Protein AF-A0A094AKH0-F1 (afdb_monomer_lite)

pLDDT: mean 90.46, std 6.29, range [56.5, 97.19]

Secondary structure (DSSP, 8-state):
-PPPPPHHHHHH-TT--SS--GGGGGGHHHHHHHHHT-S-HHHHHHHHHHHHHHHHHHHHHHTS-TT--

Foldseek 3Di:
DDDDDDPVRCVVCVQDDPPDDPVCVRVVLVVVCVVVVPPDSVVSVVVVVVVVVVVVVVVVVVPDDPPDD

Radius of gyration: 20.1 Å; chains: 1; bounding box: 40×32×55 Å

Sequence (69 aa):
MVRKLKHHEQKLLRKVDFTTYASDNNHRDAAVLRRYAIQNPSDYQKYNRICGSLRQLAHKLAALPPDDP

Structure (mmCIF, N/CA/C/O backbone):
data_AF-A0A094AKH0-F1
#
_entry.id   AF-A0A094AKH0-F1
#
loop_
_atom_site.group_PDB
_atom_site.id
_atom_site.type_symbol
_atom_site.label_atom_id
_atom_site.label_alt_id
_atom_site.label_comp_id
_atom_site.label_asym_id
_atom_site.label_entity_id
_atom_site.label_seq_id
_atom_site.pdbx_PDB_ins_code
_atom_site.Cartn_x
_atom_site.Cartn_y
_atom_site.Cartn_z
_atom_site.occupancy
_atom_site.B_iso_or_equiv
_atom_site.auth_seq_id
_atom_site.auth_comp_id
_atom_site.auth_asym_id
_atom_site.auth_atom_id
_atom_site.pdbx_PDB_model_num
ATOM 1 N N . MET A 1 1 ? -9.934 -5.250 20.829 1.00 56.50 1 MET A N 1
ATOM 2 C CA . MET A 1 1 ? -11.231 -4.862 20.225 1.00 56.50 1 MET A CA 1
ATOM 3 C C . MET A 1 1 ? -11.863 -3.782 21.0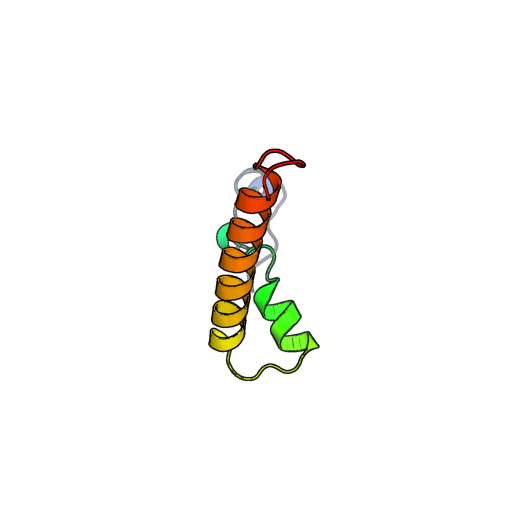90 1.00 56.50 1 MET A C 1
ATOM 5 O O . MET A 1 1 ? -11.910 -3.960 22.299 1.00 56.50 1 MET A O 1
ATOM 9 N N . VAL A 1 2 ? -12.270 -2.658 20.496 1.00 77.12 2 VAL A N 1
ATOM 10 C CA . VAL A 1 2 ? -12.793 -1.476 21.213 1.00 77.12 2 VAL A CA 1
ATOM 11 C C . VAL A 1 2 ? -14.324 -1.522 21.254 1.00 77.12 2 VAL A C 1
ATOM 13 O O . VAL A 1 2 ? -14.949 -2.086 20.355 1.00 77.12 2 VAL A O 1
ATOM 16 N N . ARG A 1 3 ? -14.941 -0.940 22.293 1.00 89.44 3 ARG A N 1
ATOM 17 C CA . ARG A 1 3 ? -16.405 -0.814 22.383 1.00 89.44 3 ARG A CA 1
ATOM 18 C C . ARG A 1 3 ? -16.977 -0.044 21.187 1.00 89.44 3 ARG A C 1
ATOM 20 O O . ARG A 1 3 ? -16.334 0.862 20.661 1.00 89.44 3 ARG A O 1
ATOM 27 N N . LYS A 1 4 ? -18.226 -0.335 20.817 1.00 89.06 4 LYS A N 1
ATOM 28 C CA . LYS A 1 4 ? -18.953 0.444 19.804 1.00 89.06 4 LYS A CA 1
ATOM 29 C C . LYS A 1 4 ? -19.192 1.876 20.311 1.00 89.06 4 LYS A C 1
ATOM 31 O O . LYS A 1 4 ? -19.690 2.065 21.422 1.00 89.06 4 LYS A O 1
ATOM 36 N N . LEU A 1 5 ? -18.827 2.869 19.500 1.00 89.19 5 LEU A N 1
ATOM 37 C CA . LEU A 1 5 ? -19.036 4.288 19.800 1.00 89.19 5 LEU A CA 1
ATOM 38 C C . LEU A 1 5 ? -20.516 4.668 19.641 1.00 89.19 5 LEU A C 1
ATOM 40 O O . LEU A 1 5 ? -21.199 4.198 18.729 1.00 89.19 5 LEU A O 1
ATOM 44 N N . LYS A 1 6 ? -21.013 5.539 20.524 1.00 93.06 6 LYS A N 1
ATOM 45 C CA . LYS A 1 6 ? -22.329 6.182 20.400 1.00 93.06 6 LYS A CA 1
ATOM 46 C C . LYS A 1 6 ? -22.293 7.235 19.285 1.00 93.06 6 LYS A C 1
ATOM 48 O O . LYS A 1 6 ? -21.229 7.716 18.909 1.00 93.06 6 LYS A O 1
ATOM 53 N N . HIS A 1 7 ? -23.462 7.660 18.802 1.00 92.50 7 HIS A N 1
ATOM 54 C CA . HIS A 1 7 ? -23.574 8.610 17.683 1.00 92.50 7 HIS A CA 1
ATOM 55 C C . HIS A 1 7 ? -22.760 9.907 17.879 1.00 92.50 7 HIS A C 1
ATOM 57 O O . HIS A 1 7 ? -22.047 10.341 16.976 1.00 92.50 7 HIS A O 1
ATOM 63 N N . HIS A 1 8 ? -22.812 10.512 19.071 1.00 95.19 8 HIS A N 1
ATOM 64 C CA . HIS A 1 8 ? -22.049 11.730 19.371 1.00 95.19 8 HIS A CA 1
ATOM 65 C C . HIS A 1 8 ? -20.534 11.478 19.427 1.00 95.19 8 HIS A C 1
ATOM 67 O O . HIS A 1 8 ? -19.757 12.299 18.949 1.00 95.19 8 HIS A O 1
ATOM 73 N N . GLU A 1 9 ? -20.114 10.321 19.938 1.00 91.19 9 GLU A N 1
ATOM 74 C CA . GLU A 1 9 ? -18.705 9.924 20.022 1.00 91.19 9 GLU A CA 1
ATOM 75 C C . GLU A 1 9 ? -18.131 9.664 18.625 1.00 91.19 9 GLU A C 1
ATOM 77 O O . GLU A 1 9 ? -17.046 10.134 18.302 1.00 91.19 9 GLU A O 1
ATOM 82 N N . GLN A 1 10 ? -18.897 9.002 17.753 1.00 90.56 10 GLN A N 1
ATOM 83 C CA . GLN A 1 10 ? -18.514 8.767 16.361 1.00 90.56 10 GLN A CA 1
ATOM 84 C C . GLN A 1 10 ? -18.435 10.074 15.557 1.00 90.56 10 GLN A C 1
ATOM 86 O O . GLN A 1 10 ? -17.602 10.203 14.661 1.00 90.56 10 GLN A O 1
ATOM 91 N N . LYS A 1 11 ? -19.268 11.073 15.888 1.00 92.69 11 LYS A N 1
ATOM 92 C CA . LYS A 1 11 ? -19.207 12.402 15.261 1.00 92.69 11 LYS A CA 1
ATOM 93 C C . LYS A 1 11 ? -17.921 13.155 15.623 1.00 92.69 11 LYS A C 1
ATOM 95 O O . LYS A 1 11 ? -17.413 13.879 14.771 1.00 92.69 11 LYS A O 1
ATOM 100 N N . LEU A 1 12 ? -17.403 12.970 16.838 1.00 93.31 12 LEU A N 1
ATOM 101 C CA . LEU A 1 12 ? -16.129 13.545 17.283 1.00 93.31 12 LEU A CA 1
ATOM 102 C C . LEU A 1 12 ? -14.928 12.753 16.742 1.00 93.31 12 LEU A C 1
ATOM 104 O O . LEU A 1 12 ? -13.960 13.336 16.264 1.00 93.31 12 LEU A O 1
ATOM 108 N N . LEU A 1 13 ? -15.013 11.423 16.749 1.00 90.56 13 LEU A N 1
ATOM 109 C CA . LEU A 1 13 ? -13.921 10.504 16.410 1.00 90.56 13 LEU A CA 1
ATOM 110 C C . LEU A 1 13 ? -14.017 9.968 14.971 1.00 90.56 13 LEU A C 1
ATOM 112 O O . LEU A 1 13 ? -13.778 8.794 14.715 1.00 90.56 13 LEU A O 1
ATOM 116 N N . ARG A 1 14 ? -14.353 10.828 14.003 1.00 87.88 14 ARG A N 1
ATOM 117 C CA . ARG A 1 14 ? -14.593 10.414 12.603 1.00 87.88 14 ARG A CA 1
ATOM 118 C C . ARG A 1 14 ? -13.377 9.822 11.892 1.00 87.88 14 ARG A C 1
ATOM 120 O O . ARG A 1 14 ? -13.544 8.995 11.007 1.00 87.88 14 ARG A O 1
ATOM 127 N N . LYS A 1 15 ? -12.176 10.296 12.229 1.00 87.44 15 LYS A N 1
ATOM 128 C CA . LYS A 1 15 ? -10.908 9.864 11.612 1.00 87.44 15 LYS A CA 1
ATOM 129 C C . LYS A 1 15 ? -10.167 8.815 12.443 1.00 87.44 15 LYS A C 1
ATOM 131 O O . LYS A 1 15 ? -9.045 8.463 12.100 1.00 87.44 15 LYS A O 1
ATOM 136 N N . VAL A 1 16 ? -10.746 8.384 13.562 1.00 86.06 16 VAL A N 1
ATOM 137 C CA . VAL A 1 16 ? -10.087 7.460 14.482 1.00 86.06 16 VAL A CA 1
ATOM 138 C C . VAL A 1 16 ? -10.531 6.048 14.141 1.00 86.06 16 VAL A C 1
ATOM 140 O O . VAL A 1 16 ? -11.650 5.643 14.449 1.00 86.06 16 VAL A O 1
ATOM 143 N N . ASP A 1 17 ? -9.627 5.311 13.514 1.00 84.88 17 ASP A N 1
ATOM 144 C CA . ASP A 1 17 ? -9.698 3.868 13.337 1.00 84.88 17 ASP A CA 1
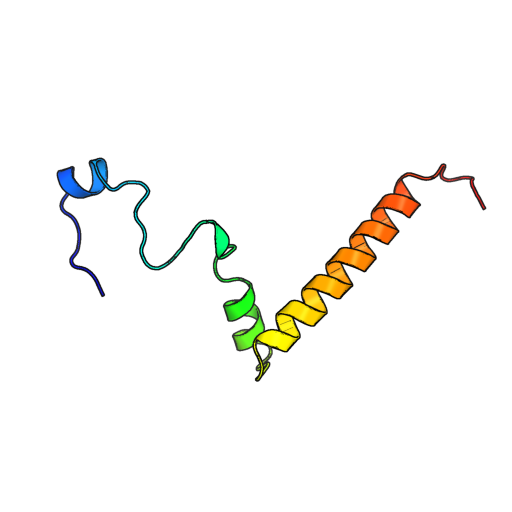ATOM 145 C C . ASP A 1 17 ? -8.384 3.278 13.861 1.00 84.88 17 ASP A C 1
ATOM 147 O O . ASP A 1 17 ? -7.303 3.733 13.498 1.00 84.88 17 ASP A O 1
ATOM 151 N N . PHE A 1 18 ? -8.481 2.302 14.764 1.00 85.06 18 PHE A N 1
ATOM 152 C CA . PHE A 1 18 ? -7.317 1.619 15.338 1.00 85.06 18 PHE A CA 1
ATOM 153 C C . PHE A 1 18 ? -6.845 0.438 14.489 1.00 85.06 18 PHE A C 1
ATOM 155 O O . PHE A 1 18 ? -5.795 -0.134 14.774 1.00 85.06 18 PHE A O 1
ATOM 162 N N . THR A 1 19 ? -7.655 0.027 13.514 1.00 85.81 19 THR A N 1
ATOM 163 C CA . THR A 1 19 ? -7.387 -1.128 12.659 1.00 85.81 19 THR A CA 1
ATOM 164 C C . THR A 1 19 ? -6.815 -0.731 11.314 1.00 85.81 19 THR A C 1
ATOM 166 O O . THR A 1 19 ? -5.934 -1.430 10.842 1.00 85.81 19 THR A O 1
ATOM 169 N N . THR A 1 20 ? -7.278 0.367 10.716 1.00 86.62 20 THR A N 1
ATOM 170 C CA . THR A 1 20 ? -6.840 0.793 9.383 1.00 86.62 20 THR A CA 1
ATOM 171 C C . THR A 1 20 ? -6.269 2.199 9.442 1.00 86.62 20 THR A C 1
ATOM 173 O O . THR A 1 20 ? -7.014 3.178 9.516 1.00 86.62 20 THR A O 1
ATOM 176 N N . TYR A 1 21 ? -4.944 2.316 9.364 1.00 88.38 21 TYR A N 1
ATOM 177 C CA . TYR A 1 21 ? -4.300 3.615 9.210 1.00 88.38 21 TYR A CA 1
ATOM 178 C C . TYR A 1 21 ? -4.159 3.986 7.731 1.00 88.38 21 TYR A C 1
ATOM 180 O O . TYR A 1 21 ? -4.086 3.132 6.846 1.00 88.38 21 TYR A O 1
ATOM 188 N N . ALA A 1 22 ? -4.079 5.288 7.444 1.00 84.69 22 ALA A N 1
ATOM 189 C CA . ALA A 1 22 ? -3.883 5.785 6.079 1.00 84.69 22 ALA A CA 1
ATOM 190 C C . ALA A 1 22 ? -2.564 5.288 5.450 1.00 84.69 22 ALA A C 1
ATOM 192 O O . ALA A 1 22 ? -2.475 5.141 4.233 1.00 84.69 22 ALA A O 1
ATOM 193 N N . SER A 1 23 ? -1.557 4.995 6.278 1.00 86.50 23 SER A N 1
ATOM 194 C CA . SER A 1 23 ? -0.280 4.404 5.869 1.00 86.50 23 SER A CA 1
ATOM 195 C C . SER A 1 23 ? -0.385 2.946 5.423 1.00 86.50 23 SER A C 1
ATOM 197 O O . SER A 1 23 ? 0.462 2.494 4.659 1.00 86.50 23 SER A O 1
ATOM 199 N N . ASP A 1 24 ? -1.410 2.212 5.862 1.00 82.88 24 ASP A N 1
ATOM 200 C CA . ASP A 1 24 ? -1.463 0.751 5.705 1.00 82.88 24 ASP A CA 1
ATOM 201 C C . ASP A 1 24 ? -1.923 0.31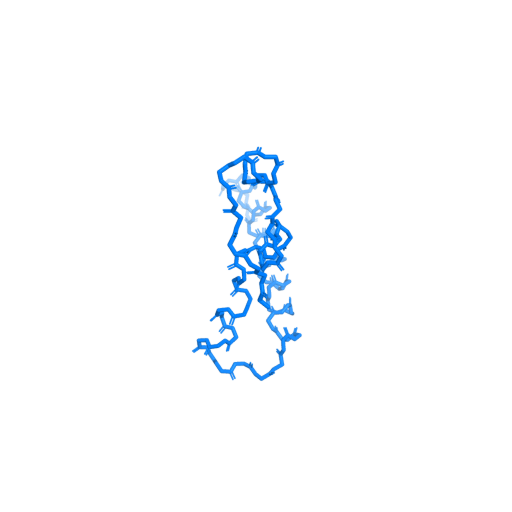5 4.311 1.00 82.88 24 ASP A C 1
ATOM 203 O O . ASP A 1 24 ? -2.034 -0.881 4.036 1.00 82.88 24 ASP A O 1
ATOM 207 N N . ASN A 1 25 ? -2.216 1.277 3.425 1.00 83.19 25 ASN A N 1
ATOM 208 C CA . ASN A 1 25 ? -2.659 1.056 2.047 1.00 83.19 25 ASN A CA 1
ATOM 209 C C . ASN A 1 25 ? -3.728 -0.049 1.951 1.00 83.19 25 ASN A C 1
ATOM 211 O O . ASN A 1 25 ? -3.643 -0.979 1.142 1.00 83.19 25 ASN A O 1
ATOM 215 N N . ASN A 1 26 ? -4.716 0.029 2.846 1.00 85.75 26 ASN A N 1
ATOM 216 C CA . ASN A 1 26 ? -5.827 -0.913 2.942 1.00 85.75 26 ASN A CA 1
ATOM 217 C C . ASN A 1 26 ? -5.402 -2.378 3.185 1.00 85.75 26 ASN A C 1
ATOM 219 O O . ASN A 1 26 ? -6.047 -3.304 2.689 1.00 85.75 26 ASN A O 1
ATOM 223 N N . HIS A 1 27 ? -4.302 -2.595 3.914 1.00 89.12 27 HIS A N 1
ATOM 224 C CA . HIS A 1 27 ? -3.742 -3.913 4.239 1.00 89.12 27 HIS A CA 1
ATOM 225 C C . HIS A 1 27 ? -3.442 -4.782 3.011 1.00 89.12 27 HIS A C 1
ATOM 227 O O . HIS A 1 27 ? -3.506 -6.016 3.071 1.00 89.12 27 HIS A O 1
ATOM 233 N N . ARG A 1 28 ? -3.120 -4.151 1.874 1.00 89.94 28 ARG A N 1
ATOM 234 C CA . ARG A 1 28 ? -2.860 -4.851 0.611 1.00 89.94 28 ARG A CA 1
ATOM 235 C C . ARG A 1 28 ? -1.751 -5.891 0.759 1.00 89.94 28 ARG A C 1
ATOM 237 O O . ARG A 1 28 ? -1.895 -7.007 0.268 1.00 89.94 28 ARG A O 1
ATOM 244 N N . ASP A 1 29 ? -0.701 -5.542 1.488 1.00 90.06 29 ASP A N 1
ATOM 245 C CA . ASP A 1 29 ? 0.456 -6.392 1.750 1.00 90.06 29 ASP A CA 1
ATOM 246 C C . ASP A 1 29 ? 0.024 -7.692 2.444 1.00 90.06 29 ASP A C 1
ATOM 248 O O . ASP A 1 29 ? 0.268 -8.785 1.936 1.00 90.06 29 ASP A O 1
ATOM 252 N N . ALA A 1 30 ? -0.736 -7.585 3.538 1.00 91.44 30 ALA A N 1
ATOM 253 C CA . ALA A 1 30 ? -1.271 -8.735 4.266 1.00 91.44 30 ALA A CA 1
ATOM 254 C C . ALA A 1 30 ? -2.220 -9.592 3.407 1.00 91.44 30 ALA A C 1
ATOM 256 O O . ALA A 1 30 ? -2.185 -10.823 3.476 1.00 91.44 30 ALA A O 1
ATOM 257 N N . ALA A 1 31 ? -3.045 -8.965 2.561 1.00 93.12 31 ALA A N 1
ATOM 258 C CA . ALA A 1 31 ? -3.941 -9.681 1.655 1.00 93.12 31 ALA A CA 1
ATOM 259 C C . ALA A 1 31 ? -3.175 -10.508 0.606 1.00 93.12 31 ALA A C 1
ATOM 261 O O . ALA A 1 31 ? -3.567 -11.638 0.307 1.00 93.12 31 ALA A O 1
ATOM 262 N N . VAL A 1 32 ? -2.080 -9.966 0.063 1.00 93.50 32 VAL A N 1
ATOM 263 C CA . VAL A 1 32 ? -1.225 -10.649 -0.920 1.00 93.50 32 VAL A CA 1
ATOM 264 C C . VAL A 1 32 ? -0.420 -11.766 -0.260 1.00 93.50 32 VAL A C 1
ATOM 266 O O . VAL A 1 32 ? -0.417 -12.881 -0.779 1.00 93.50 32 VAL A O 1
ATOM 269 N N . LEU A 1 33 ? 0.187 -11.506 0.904 1.00 93.81 33 LEU A N 1
ATOM 270 C CA . LEU A 1 33 ? 0.909 -12.520 1.680 1.00 93.81 33 LEU A CA 1
ATOM 271 C C . LEU A 1 33 ? 0.011 -13.732 1.970 1.00 93.81 33 LEU A C 1
ATOM 273 O O . LEU A 1 33 ? 0.405 -14.865 1.701 1.00 93.81 33 LEU A O 1
ATOM 277 N N . ARG A 1 34 ? -1.232 -13.494 2.423 1.00 94.06 34 ARG A N 1
ATOM 278 C CA . ARG A 1 34 ? -2.209 -14.562 2.694 1.00 94.06 34 ARG A CA 1
ATOM 279 C C . ARG A 1 34 ? -2.636 -15.305 1.429 1.00 94.06 34 ARG A C 1
ATOM 281 O O . ARG A 1 34 ? -2.821 -16.515 1.476 1.00 94.06 34 ARG A O 1
ATOM 288 N N . ARG A 1 35 ? -2.821 -14.596 0.311 1.00 95.56 35 ARG A N 1
ATOM 289 C CA . ARG A 1 35 ? -3.262 -15.195 -0.960 1.00 95.56 35 ARG A CA 1
ATOM 290 C C . ARG A 1 35 ? -2.219 -16.140 -1.550 1.00 95.56 35 ARG A C 1
ATOM 292 O O . ARG A 1 35 ? -2.598 -17.176 -2.080 1.00 95.56 35 ARG A O 1
ATOM 299 N N . TYR A 1 36 ? -0.943 -15.776 -1.466 1.00 94.81 36 TYR A N 1
ATOM 300 C CA . TYR A 1 36 ? 0.151 -16.530 -2.084 1.00 94.81 36 TYR A CA 1
ATOM 301 C C . TYR A 1 36 ? 1.003 -17.312 -1.079 1.00 94.81 36 TYR A C 1
ATOM 303 O O . TYR A 1 36 ? 2.063 -17.806 -1.447 1.00 94.81 36 TYR A O 1
ATOM 311 N N . ALA A 1 37 ? 0.552 -17.420 0.176 1.00 93.19 37 ALA A N 1
ATOM 312 C CA . ALA A 1 37 ? 1.249 -18.125 1.254 1.00 93.19 37 ALA A CA 1
ATOM 313 C C . ALA A 1 37 ? 2.733 -17.725 1.395 1.00 93.19 37 ALA A C 1
ATOM 315 O O . ALA A 1 37 ? 3.602 -18.555 1.664 1.00 93.19 37 ALA A O 1
ATOM 316 N N . ILE A 1 38 ? 3.030 -16.436 1.210 1.00 92.12 38 ILE A N 1
ATOM 317 C CA . ILE A 1 38 ? 4.385 -15.907 1.376 1.00 92.12 38 ILE A CA 1
ATOM 318 C C . ILE A 1 38 ? 4.687 -15.881 2.875 1.00 92.12 38 ILE A C 1
ATOM 320 O O . ILE A 1 38 ? 3.973 -15.242 3.647 1.00 92.12 38 ILE A O 1
ATOM 324 N N . GLN A 1 39 ? 5.746 -16.577 3.281 1.00 91.31 39 GLN A N 1
ATOM 325 C CA . GLN A 1 39 ? 6.066 -16.779 4.696 1.00 91.31 39 GLN A CA 1
ATOM 326 C C . GLN A 1 39 ? 6.674 -15.535 5.349 1.00 91.31 39 GLN A C 1
ATOM 328 O O . GLN A 1 39 ? 6.343 -15.211 6.487 1.00 91.31 39 GLN A O 1
ATOM 333 N N . ASN A 1 40 ? 7.535 -14.816 4.623 1.00 92.06 40 ASN A N 1
ATOM 334 C CA . ASN A 1 40 ? 8.225 -13.645 5.152 1.00 92.06 40 ASN A CA 1
ATOM 335 C C . ASN A 1 40 ? 7.566 -12.350 4.653 1.00 92.06 40 ASN A C 1
ATOM 337 O O . ASN A 1 40 ? 7.572 -12.084 3.447 1.00 92.06 40 ASN A O 1
ATOM 341 N N . PRO A 1 41 ? 7.085 -11.470 5.550 1.00 88.69 41 PRO A N 1
ATOM 342 C CA . PRO A 1 41 ? 6.538 -10.168 5.161 1.00 88.69 41 PRO A CA 1
ATOM 343 C C . PRO A 1 41 ? 7.538 -9.270 4.417 1.00 88.69 41 PRO A C 1
ATOM 345 O O . PRO A 1 41 ? 7.149 -8.455 3.580 1.00 88.69 41 PRO A O 1
ATOM 348 N N . SER A 1 42 ? 8.836 -9.432 4.691 1.00 91.75 42 SER A N 1
ATOM 349 C CA . SER A 1 42 ? 9.904 -8.657 4.050 1.00 91.75 42 SER A CA 1
ATOM 350 C C . SER A 1 42 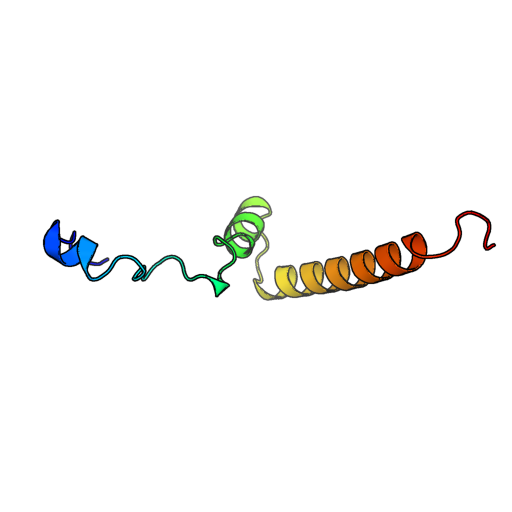? 10.033 -8.940 2.552 1.00 91.75 42 SER A C 1
ATOM 352 O O . SER A 1 42 ? 10.439 -8.056 1.798 1.00 91.75 42 SER A O 1
ATOM 354 N N . ASP A 1 43 ? 9.654 -10.133 2.092 1.00 92.88 43 ASP A N 1
ATOM 355 C CA . ASP A 1 43 ? 9.774 -10.506 0.683 1.00 92.88 43 ASP A CA 1
ATOM 356 C C . ASP A 1 43 ? 8.776 -9.737 -0.182 1.00 92.88 43 ASP A C 1
ATOM 358 O O . ASP A 1 43 ? 9.144 -9.221 -1.238 1.00 92.88 43 ASP A O 1
ATOM 362 N N . TYR A 1 44 ? 7.555 -9.519 0.316 1.00 93.31 44 TYR A N 1
ATOM 363 C CA . TYR A 1 44 ? 6.590 -8.658 -0.362 1.00 93.31 44 TYR A CA 1
ATOM 364 C C . TYR A 1 44 ? 7.129 -7.229 -0.553 1.00 93.31 44 TYR A C 1
ATOM 366 O O . TYR A 1 44 ? 7.022 -6.669 -1.645 1.00 93.31 44 TYR A O 1
ATOM 374 N N . GLN A 1 45 ? 7.767 -6.647 0.469 1.00 92.31 45 GLN A N 1
ATOM 375 C CA . GLN A 1 45 ? 8.345 -5.301 0.364 1.00 92.31 45 GLN A CA 1
ATOM 376 C C . GLN A 1 45 ? 9.481 -5.238 -0.667 1.00 92.31 45 GLN A C 1
ATOM 378 O O . GLN A 1 45 ? 9.554 -4.277 -1.439 1.00 92.31 45 GLN A O 1
ATOM 383 N N . LYS A 1 46 ? 10.337 -6.270 -0.730 1.00 94.88 46 LYS A N 1
ATOM 384 C CA . LYS A 1 46 ? 11.391 -6.378 -1.755 1.00 94.88 46 LYS A CA 1
ATOM 385 C C . LYS A 1 46 ? 10.786 -6.415 -3.157 1.00 94.88 46 LYS A C 1
ATOM 387 O O . LYS A 1 46 ? 11.202 -5.637 -4.015 1.00 94.88 46 LYS A O 1
ATOM 392 N N . TYR A 1 47 ? 9.773 -7.254 -3.380 1.00 94.81 47 TYR A N 1
ATOM 393 C CA . TYR A 1 47 ? 9.094 -7.344 -4.675 1.00 94.81 47 TYR A CA 1
ATOM 394 C C . TYR A 1 47 ? 8.408 -6.033 -5.061 1.00 94.81 47 TYR A C 1
ATOM 396 O O . TYR A 1 47 ? 8.530 -5.583 -6.201 1.00 94.81 47 TYR A O 1
ATOM 404 N N . ASN A 1 48 ? 7.748 -5.374 -4.109 1.00 94.06 48 ASN A N 1
ATOM 405 C CA . ASN A 1 48 ? 7.097 -4.094 -4.355 1.00 94.06 48 ASN A CA 1
ATOM 406 C C . ASN A 1 48 ? 8.112 -2.999 -4.737 1.00 94.06 48 ASN A C 1
ATOM 408 O O . ASN A 1 48 ? 7.855 -2.210 -5.645 1.00 94.06 48 ASN A O 1
ATOM 412 N N . ARG A 1 49 ? 9.302 -2.987 -4.118 1.00 95.75 49 ARG A N 1
ATOM 413 C CA . ARG A 1 49 ? 10.379 -2.047 -4.470 1.00 95.75 49 ARG A CA 1
ATOM 414 C C . ARG A 1 49 ? 10.896 -2.261 -5.894 1.00 95.75 49 ARG A C 1
ATOM 416 O O . ARG A 1 49 ? 11.075 -1.282 -6.614 1.00 95.75 49 ARG A O 1
ATOM 423 N N . ILE A 1 50 ? 11.084 -3.517 -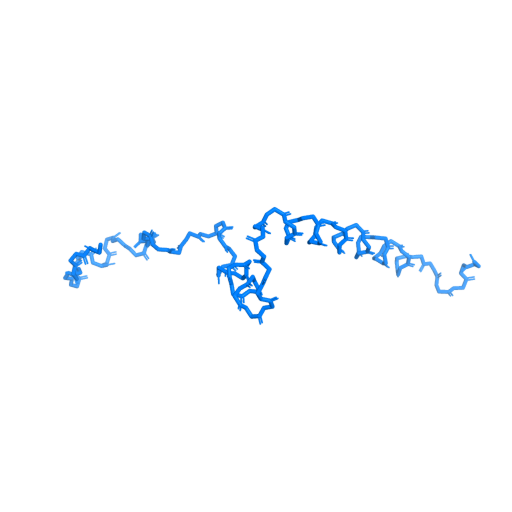6.305 1.00 96.69 50 ILE A N 1
ATOM 424 C CA . ILE A 1 50 ? 11.507 -3.873 -7.672 1.00 96.69 50 ILE A CA 1
ATO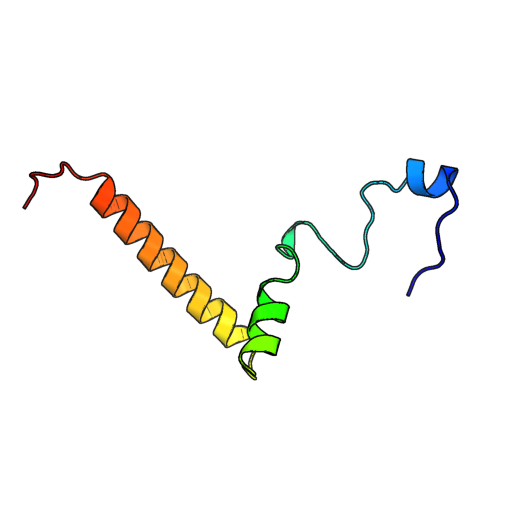M 425 C C . ILE A 1 50 ? 10.437 -3.459 -8.693 1.00 96.69 50 ILE A C 1
ATOM 427 O O . ILE A 1 50 ? 10.747 -2.867 -9.725 1.00 96.69 50 ILE A O 1
ATOM 431 N N . CYS A 1 51 ? 9.162 -3.709 -8.387 1.00 96.38 51 CYS A N 1
ATOM 432 C CA . CYS A 1 51 ? 8.048 -3.262 -9.223 1.00 96.38 51 CYS A CA 1
ATOM 433 C C . CYS A 1 51 ? 8.017 -1.727 -9.348 1.00 96.38 51 CYS A C 1
ATOM 435 O O . CYS A 1 51 ? 7.821 -1.190 -10.439 1.00 96.38 51 CYS A O 1
ATOM 437 N N . GLY A 1 52 ? 8.289 -1.013 -8.251 1.00 96.25 52 GLY A N 1
ATOM 438 C CA . GLY A 1 52 ? 8.412 0.443 -8.235 1.00 96.25 52 GLY A CA 1
ATOM 439 C C . GLY A 1 52 ? 9.526 0.959 -9.147 1.00 96.25 52 GLY A C 1
ATOM 440 O O . GLY A 1 52 ? 9.277 1.854 -9.955 1.00 96.25 52 GLY A O 1
ATOM 441 N N . SER A 1 53 ? 10.730 0.380 -9.076 1.00 96.62 53 SER A N 1
ATOM 442 C CA . SER A 1 53 ? 11.844 0.784 -9.945 1.00 96.62 53 SER A CA 1
ATOM 443 C C . SER A 1 53 ? 11.570 0.474 -11.416 1.00 96.62 53 SER A C 1
ATOM 445 O O . SER A 1 53 ? 11.841 1.310 -12.276 1.00 96.62 53 SER A O 1
ATOM 447 N N . LEU A 1 54 ? 10.967 -0.683 -11.709 1.00 97.19 54 LEU A N 1
ATOM 448 C CA . LEU A 1 54 ? 10.569 -1.050 -13.068 1.00 97.19 54 LEU A CA 1
ATOM 449 C C . LEU A 1 54 ? 9.532 -0.073 -13.633 1.00 97.19 54 LEU A C 1
ATOM 451 O O . LEU A 1 54 ? 9.670 0.395 -14.759 1.00 97.19 54 LEU A O 1
ATOM 455 N N . ARG A 1 55 ? 8.515 0.283 -12.842 1.00 96.81 55 ARG A N 1
ATOM 456 C CA . ARG A 1 55 ? 7.484 1.238 -13.259 1.00 96.81 55 ARG A CA 1
ATOM 457 C C . ARG A 1 55 ? 8.056 2.634 -13.486 1.00 96.81 55 ARG A C 1
ATOM 459 O O . ARG A 1 55 ? 7.648 3.302 -14.429 1.00 96.81 55 ARG A O 1
ATOM 466 N N . GLN A 1 56 ? 8.995 3.072 -12.649 1.00 96.62 56 GLN A N 1
ATOM 467 C CA . GLN A 1 56 ? 9.697 4.339 -12.854 1.00 96.62 56 GLN A CA 1
ATOM 468 C C . GLN A 1 56 ? 10.514 4.327 -14.146 1.00 96.62 56 GLN A C 1
ATOM 470 O O . GLN A 1 56 ? 10.487 5.310 -14.881 1.00 96.62 56 GLN A O 1
ATOM 475 N N . LEU A 1 57 ? 11.209 3.226 -14.441 1.00 96.19 57 LEU A N 1
ATOM 476 C CA . LEU A 1 57 ? 11.940 3.072 -15.696 1.00 96.19 57 LEU A CA 1
ATOM 477 C C . LEU A 1 57 ? 10.990 3.111 -16.897 1.00 96.19 57 LEU A C 1
ATOM 479 O O . LEU A 1 57 ? 11.200 3.907 -17.802 1.00 96.19 57 LEU A O 1
ATOM 483 N N . ALA A 1 58 ? 9.913 2.326 -16.869 1.00 95.62 58 ALA A N 1
ATOM 484 C CA . ALA A 1 58 ? 8.906 2.314 -17.927 1.00 95.62 58 ALA A CA 1
ATOM 485 C C . ALA A 1 58 ? 8.269 3.696 -18.137 1.00 95.62 58 ALA A C 1
ATOM 487 O O . ALA A 1 58 ? 8.058 4.108 -19.269 1.00 95.62 58 ALA A O 1
ATOM 488 N N . HIS A 1 59 ? 8.015 4.445 -17.060 1.00 96.25 59 HIS A N 1
ATOM 489 C CA . HIS A 1 59 ? 7.514 5.815 -17.156 1.00 96.25 59 HIS A CA 1
ATOM 490 C C . HIS A 1 59 ? 8.530 6.763 -17.802 1.00 96.25 59 HIS A C 1
ATOM 492 O O . HIS A 1 59 ? 8.148 7.628 -18.580 1.00 96.25 59 HIS A O 1
ATOM 498 N N . LYS A 1 60 ? 9.822 6.625 -17.479 1.00 94.31 60 LYS A N 1
ATOM 499 C CA . LYS A 1 60 ? 10.880 7.415 -18.124 1.00 94.31 60 LYS A CA 1
ATOM 500 C C . LYS A 1 60 ? 10.996 7.081 -19.609 1.00 94.31 60 LYS A C 1
ATOM 502 O O . LYS A 1 60 ? 11.110 8.001 -20.402 1.00 94.31 60 LYS A O 1
ATOM 507 N N . LEU A 1 61 ? 10.908 5.800 -19.968 1.00 92.25 61 LEU A N 1
ATOM 508 C CA . LEU A 1 61 ? 10.897 5.358 -21.364 1.00 92.25 61 LEU A CA 1
ATOM 509 C C . LEU A 1 61 ? 9.678 5.899 -22.116 1.00 92.25 61 LEU A C 1
ATOM 511 O O . LEU A 1 61 ? 9.823 6.435 -23.199 1.00 92.25 61 LEU A O 1
ATOM 515 N N . ALA A 1 62 ? 8.488 5.838 -21.517 1.00 92.81 62 ALA A N 1
ATOM 516 C CA . ALA A 1 62 ? 7.269 6.376 -22.123 1.00 92.81 62 ALA A CA 1
ATOM 517 C C . ALA A 1 62 ? 7.267 7.911 -22.255 1.00 92.81 62 ALA A C 1
ATOM 519 O O . ALA A 1 62 ? 6.454 8.455 -22.994 1.00 92.81 62 ALA A O 1
ATOM 520 N N . ALA A 1 63 ? 8.129 8.607 -21.510 1.00 94.19 63 ALA A N 1
ATOM 521 C CA . ALA A 1 63 ? 8.309 10.049 -21.623 1.00 94.19 63 ALA A CA 1
ATOM 522 C C . ALA A 1 63 ? 9.305 10.443 -22.728 1.00 94.19 63 ALA A C 1
ATOM 524 O O . ALA A 1 63 ? 9.416 11.632 -23.028 1.00 94.19 63 ALA A O 1
ATOM 525 N N . LEU A 1 64 ? 10.031 9.480 -23.308 1.00 92.56 64 LEU A N 1
ATOM 526 C CA . LEU A 1 64 ? 10.854 9.723 -24.488 1.00 92.56 64 LEU A CA 1
ATOM 527 C C . LEU A 1 64 ? 9.959 9.917 -25.723 1.00 92.56 64 LEU A C 1
ATOM 529 O O . LEU A 1 64 ? 8.839 9.394 -25.767 1.00 92.56 64 LEU A O 1
ATOM 533 N N . PRO A 1 65 ? 10.434 10.664 -26.732 1.00 92.75 65 PRO A N 1
ATOM 534 C CA . PRO A 1 65 ? 9.835 10.670 -28.056 1.00 92.75 65 PRO A CA 1
ATOM 535 C C . PRO A 1 65 ? 9.628 9.236 -28.572 1.00 92.75 65 PRO A C 1
ATOM 537 O O . PRO A 1 65 ? 10.516 8.401 -28.420 1.00 92.75 65 PRO A O 1
ATOM 540 N N . PRO A 1 66 ? 8.485 8.931 -29.206 1.00 88.38 66 PRO A N 1
ATOM 541 C CA . PRO A 1 66 ? 8.203 7.586 -29.711 1.00 88.38 66 PRO A CA 1
ATOM 542 C C . PRO A 1 66 ? 9.145 7.148 -30.844 1.00 88.38 66 PRO A C 1
ATOM 544 O O . PRO A 1 66 ? 9.234 5.955 -31.117 1.00 88.38 66 PRO A O 1
ATOM 547 N N . ASP A 1 67 ? 9.833 8.103 -31.474 1.00 89.38 67 ASP A N 1
ATOM 548 C CA . ASP A 1 67 ? 10.782 7.886 -32.570 1.00 89.38 67 ASP A CA 1
ATOM 549 C C . ASP A 1 67 ? 12.255 7.924 -32.114 1.00 89.38 67 ASP A C 1
ATOM 551 O O . ASP A 1 67 ? 13.150 7.800 -32.952 1.00 89.38 67 ASP A O 1
ATOM 555 N N . ASP A 1 68 ? 12.526 8.118 -30.814 1.00 77.75 68 ASP A N 1
ATOM 556 C CA . ASP A 1 68 ? 13.890 7.999 -30.283 1.00 77.75 68 ASP A CA 1
ATOM 557 C C . ASP A 1 68 ? 14.304 6.506 -30.276 1.00 77.75 68 ASP A C 1
ATOM 559 O O . ASP A 1 68 ? 13.534 5.676 -29.780 1.00 77.75 68 ASP A O 1
ATOM 563 N N . PRO A 1 69 ? 15.473 6.144 -30.846 1.00 74.75 69 PRO A N 1
ATOM 564 C CA . PRO A 1 69 ? 15.920 4.755 -31.002 1.00 74.75 69 PRO A CA 1
ATOM 565 C C . PRO A 1 69 ? 16.277 4.039 -29.690 1.00 74.75 69 PRO A C 1
ATOM 567 O O . PRO A 1 69 ? 16.727 4.701 -28.725 1.00 74.75 69 PRO A O 1
#